Protein AF-A0A1I5G9R9-F1 (afdb_monomer)

InterPro domains:
  IPR009468 Protein of unknown function DUF1090 [PF06476] (49-148)

Foldseek 3Di:
DDDPVVVVVVVVVVVVVVVPPDDDDDDDDDDDDDDDDDDPDPPPPPPPDPDDAPLVVVLVVLVVVLVVCVVVVNVVSNVVSVVVNVCSVVDDDSVVVVVVLVVVLVVLVVVLVVLVVVLVCCVVPPVPPVVNVVSVVSNVVSVVVSVVSVVDRD

Secondary structure (DSSP, 8-state):
---THHHHHHHHHHHHHHTTS--------------------------------HHHHHHHHHHHHHHHHHHTT-HHHHHHHHHHHHHHHHH--HHHHHHHHHHHHHHHHHHHHHHHHHHHHIIIII--HHHHHHHHHHHHHHHHHHHHHHHS--

pLDDT: mean 80.62, std 22.56, range [35.59, 98.81]

Sequence (154 aa):
MLNPESILSTRRHKIQRVMTSQVAMEGSGPMKYQVLLGVALFSLSGSLLAAESLCEQKEQDIQREIGMAQKHNNERRVNGLERALTEVRADCSDKKLEAAHLERINAQKQKVAEREHALREEREEGHDKDKIAKRQEKLDEARRELKKLQAEPY

Organism: NCBI:txid1881036

Mean predicted aligned error: 15.44 Å

Structure (mmCIF, N/CA/C/O backbone):
data_AF-A0A1I5G9R9-F1
#
_entry.id   AF-A0A1I5G9R9-F1
#
loop_
_atom_site.group_PDB
_atom_site.id
_atom_site.type_symbol
_atom_site.label_atom_id
_atom_site.label_alt_id
_atom_site.label_comp_id
_atom_site.label_asym_id
_atom_site.label_entity_id
_atom_site.label_seq_id
_atom_site.pdbx_PDB_ins_code
_atom_site.Cartn_x
_atom_site.Cartn_y
_atom_site.Cartn_z
_atom_site.occupancy
_atom_site.B_iso_or_equiv
_atom_site.auth_seq_id
_atom_site.auth_comp_id
_atom_site.auth_asym_id
_atom_site.auth_atom_id
_atom_site.pdbx_PDB_model_num
ATOM 1 N N . MET A 1 1 ? 23.261 -39.209 21.134 1.00 41.53 1 MET A N 1
ATOM 2 C CA . MET A 1 1 ? 22.907 -38.442 19.922 1.00 41.53 1 MET A CA 1
ATOM 3 C C . MET A 1 1 ? 22.379 -39.433 18.901 1.00 41.53 1 MET A C 1
ATOM 5 O O . MET A 1 1 ? 23.146 -40.257 18.427 1.00 41.53 1 MET A O 1
ATOM 9 N N . LEU A 1 2 ? 21.061 -39.462 18.695 1.00 43.69 2 LEU A N 1
ATOM 10 C CA . LEU A 1 2 ? 20.386 -40.435 17.828 1.00 43.69 2 LEU A CA 1
ATOM 11 C C . LEU A 1 2 ? 20.059 -39.775 16.484 1.00 43.69 2 LEU A C 1
ATOM 13 O O . LEU A 1 2 ? 19.574 -38.648 16.443 1.00 43.69 2 LEU A O 1
ATOM 17 N N . ASN A 1 3 ? 20.393 -40.483 15.408 1.00 39.59 3 ASN A N 1
ATOM 18 C CA . ASN A 1 3 ? 20.408 -40.015 14.026 1.00 39.59 3 ASN A CA 1
ATOM 19 C C . ASN A 1 3 ? 18.966 -39.807 13.480 1.00 39.59 3 ASN A C 1
ATOM 21 O O . ASN A 1 3 ? 18.155 -40.741 13.581 1.00 39.59 3 ASN A O 1
ATOM 25 N N . PRO A 1 4 ? 18.625 -38.627 12.913 1.00 48.72 4 PRO A N 1
ATOM 26 C CA . PRO A 1 4 ? 17.259 -38.251 12.507 1.00 48.72 4 PRO A CA 1
ATOM 27 C C . PRO A 1 4 ? 16.609 -39.139 11.430 1.00 48.72 4 PRO A C 1
ATOM 29 O O . PRO A 1 4 ? 15.383 -39.151 11.318 1.00 48.72 4 PRO A O 1
ATOM 32 N N . GLU A 1 5 ? 17.380 -39.939 10.689 1.00 45.91 5 GLU A N 1
ATOM 33 C CA . GLU A 1 5 ? 16.850 -40.852 9.659 1.00 45.91 5 GLU A CA 1
ATOM 34 C C . GLU A 1 5 ? 15.978 -41.987 10.224 1.00 45.91 5 GLU A C 1
ATOM 36 O O . GLU A 1 5 ? 15.042 -42.463 9.578 1.00 45.91 5 GLU A O 1
ATOM 41 N N . SER A 1 6 ? 16.228 -42.394 11.471 1.00 45.31 6 SER A N 1
ATOM 42 C CA . SER A 1 6 ? 15.520 -43.516 12.101 1.00 45.31 6 SER A CA 1
ATOM 43 C C . SER A 1 6 ? 14.075 -43.186 12.512 1.00 45.31 6 SER A C 1
ATOM 45 O O . SER A 1 6 ? 13.243 -44.084 12.637 1.00 45.31 6 SER A O 1
ATOM 47 N N . ILE A 1 7 ? 13.737 -41.900 12.668 1.00 47.31 7 ILE A N 1
ATOM 48 C CA . ILE A 1 7 ? 12.409 -41.450 13.120 1.00 47.31 7 ILE A CA 1
ATOM 49 C C . ILE A 1 7 ? 11.425 -41.321 11.937 1.00 47.31 7 ILE A C 1
ATOM 51 O O . ILE A 1 7 ? 10.217 -41.531 12.101 1.00 47.31 7 ILE A O 1
ATOM 55 N N . LEU A 1 8 ? 11.928 -41.048 10.725 1.00 48.53 8 LEU A N 1
ATOM 56 C CA . LEU A 1 8 ? 11.124 -40.964 9.497 1.00 48.53 8 LEU A CA 1
ATOM 57 C C . LEU A 1 8 ? 10.633 -42.334 9.002 1.00 48.53 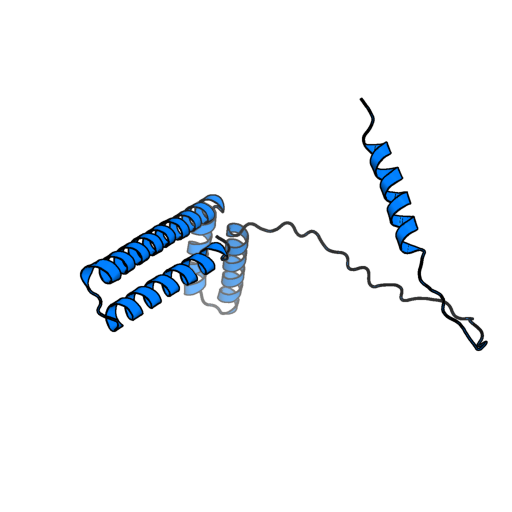8 LEU A C 1
ATOM 59 O O . LEU A 1 8 ? 9.523 -42.424 8.475 1.00 48.53 8 LEU A O 1
ATOM 63 N N . SER A 1 9 ? 11.412 -43.399 9.208 1.00 46.03 9 SER A N 1
ATOM 64 C CA . SER A 1 9 ? 11.062 -44.757 8.759 1.00 46.03 9 SER A CA 1
ATOM 65 C C . SER A 1 9 ? 9.848 -45.326 9.510 1.00 46.03 9 SER A C 1
ATOM 67 O O . SER A 1 9 ? 8.896 -45.836 8.913 1.00 46.03 9 SER A O 1
ATOM 69 N N . THR A 1 10 ? 9.800 -45.136 10.830 1.00 45.50 10 THR A N 1
ATOM 70 C CA . THR A 1 10 ? 8.738 -45.701 11.677 1.00 45.50 10 THR A CA 1
ATOM 71 C C . THR A 1 10 ? 7.400 -44.968 11.512 1.00 45.50 10 THR A C 1
ATOM 73 O O . THR A 1 10 ? 6.338 -45.591 11.599 1.00 45.50 10 THR A O 1
ATOM 76 N N . ARG A 1 11 ? 7.417 -43.657 11.199 1.00 50.44 11 ARG A N 1
ATOM 77 C CA . ARG A 1 11 ? 6.198 -42.901 10.838 1.00 50.44 11 ARG A CA 1
ATOM 78 C C . ARG A 1 11 ? 5.634 -43.334 9.483 1.00 50.44 11 ARG A C 1
ATOM 80 O O . ARG A 1 11 ? 4.415 -43.449 9.363 1.00 50.44 11 ARG A O 1
ATOM 87 N N . ARG A 1 12 ? 6.503 -43.653 8.513 1.00 49.78 12 ARG A N 1
ATOM 88 C CA . ARG A 1 12 ? 6.131 -44.215 7.202 1.00 49.78 12 ARG A CA 1
ATOM 89 C C . ARG A 1 12 ? 5.297 -45.495 7.366 1.00 49.78 12 ARG A C 1
ATOM 91 O O . ARG A 1 12 ? 4.223 -45.604 6.787 1.00 49.78 12 ARG A O 1
ATOM 98 N N . HIS A 1 13 ? 5.718 -46.409 8.246 1.00 46.12 13 HIS A N 1
ATOM 99 C CA . HIS A 1 13 ? 5.023 -47.687 8.457 1.00 46.12 13 HIS A CA 1
ATOM 100 C C . HIS A 1 13 ? 3.691 -47.588 9.214 1.00 46.12 13 HIS A C 1
ATOM 102 O O . HIS A 1 13 ? 2.772 -48.360 8.931 1.00 46.12 13 HIS A O 1
ATOM 108 N N . LYS A 1 14 ? 3.546 -46.654 10.165 1.00 47.81 14 LYS A N 1
ATOM 109 C CA . LYS A 1 14 ? 2.297 -46.519 10.937 1.00 47.81 14 LYS A CA 1
ATOM 110 C C . LYS A 1 14 ? 1.196 -45.814 10.134 1.00 47.81 14 LYS A C 1
ATOM 112 O O . LYS A 1 14 ? 0.044 -46.220 10.238 1.00 47.81 14 LYS A O 1
ATOM 117 N N . ILE A 1 15 ? 1.555 -44.842 9.285 1.00 46.50 15 ILE A N 1
ATOM 118 C CA . ILE A 1 15 ? 0.627 -44.192 8.339 1.00 46.50 15 ILE A CA 1
ATOM 119 C C . ILE A 1 15 ? 0.148 -45.198 7.280 1.00 46.50 15 ILE A C 1
ATOM 121 O O . ILE A 1 15 ? -1.046 -45.264 6.999 1.00 46.50 15 ILE A O 1
ATOM 125 N N . GLN A 1 16 ? 1.044 -46.060 6.778 1.00 40.66 16 GLN A N 1
ATOM 126 C CA . GLN A 1 16 ? 0.703 -47.093 5.793 1.00 40.66 16 GLN A CA 1
ATOM 127 C C . GLN A 1 16 ? -0.363 -48.082 6.296 1.00 40.66 16 GLN A C 1
ATOM 129 O O . GLN A 1 16 ? -1.192 -48.545 5.518 1.00 40.66 16 GLN A O 1
ATOM 134 N N . ARG A 1 17 ? -0.368 -48.408 7.597 1.00 43.16 17 ARG A N 1
ATOM 135 C CA . ARG A 1 17 ? -1.292 -49.406 8.164 1.00 43.16 17 ARG A CA 1
ATOM 136 C C . ARG A 1 17 ? -2.705 -48.863 8.386 1.00 43.16 17 ARG A C 1
ATOM 138 O O . ARG A 1 17 ? -3.666 -49.613 8.247 1.00 43.16 17 ARG A O 1
ATOM 145 N N . VAL A 1 18 ? -2.841 -47.568 8.686 1.00 45.22 18 VAL A N 1
ATOM 146 C CA . VAL A 1 18 ? -4.153 -46.928 8.906 1.00 45.22 18 VAL A CA 1
ATOM 147 C C . VAL A 1 18 ? -4.982 -46.884 7.612 1.00 45.22 18 VAL A C 1
ATOM 149 O O . VAL A 1 18 ? -6.200 -46.986 7.676 1.00 45.22 18 VAL A O 1
ATOM 152 N N . MET A 1 19 ? -4.343 -46.848 6.436 1.00 47.53 19 MET A N 1
ATOM 153 C CA . MET A 1 19 ? -5.028 -46.845 5.131 1.00 47.53 19 MET A CA 1
ATOM 154 C C . MET A 1 19 ? -5.547 -48.218 4.660 1.00 47.53 19 MET A C 1
ATOM 156 O O . MET A 1 19 ? -6.165 -48.287 3.603 1.00 47.53 19 MET A O 1
ATOM 160 N N . THR A 1 20 ? -5.319 -49.312 5.401 1.00 46.50 20 THR A N 1
ATOM 161 C CA . THR A 1 20 ? -5.648 -50.676 4.917 1.00 46.50 20 THR A CA 1
ATOM 162 C C . THR A 1 20 ? -6.959 -51.283 5.425 1.00 46.50 20 THR A C 1
ATOM 164 O O . THR A 1 20 ? -7.313 -52.374 4.989 1.00 46.50 20 THR A O 1
ATOM 167 N N . SER A 1 21 ? -7.729 -50.595 6.271 1.00 46.25 21 SER A N 1
ATOM 168 C CA . SER A 1 21 ? -9.009 -51.121 6.773 1.00 46.25 21 SER A CA 1
ATOM 169 C C . SER A 1 21 ? -10.200 -50.317 6.270 1.00 46.25 21 SER A C 1
ATOM 171 O O . SER A 1 21 ? -10.727 -49.512 7.023 1.00 46.25 21 SER A O 1
ATOM 173 N N . GLN A 1 22 ? -10.624 -50.546 5.024 1.00 46.84 22 GLN A N 1
ATOM 174 C CA . GLN A 1 22 ? -12.033 -50.487 4.589 1.00 46.84 22 GLN A CA 1
ATOM 175 C C . GLN A 1 22 ? -12.133 -50.629 3.071 1.00 46.84 22 GLN A C 1
ATOM 177 O O . GLN A 1 22 ? -12.273 -49.643 2.361 1.00 46.84 22 GLN A O 1
ATOM 182 N N . VAL A 1 23 ? -12.121 -51.865 2.572 1.00 40.88 23 VAL A N 1
ATOM 183 C CA . VAL A 1 23 ? -12.871 -52.205 1.355 1.00 40.88 23 VAL A CA 1
ATOM 184 C C . VAL A 1 23 ? -13.379 -53.639 1.514 1.00 40.88 23 VAL A C 1
ATOM 186 O O . VAL A 1 23 ? -12.656 -54.597 1.261 1.00 40.88 23 VAL A O 1
ATOM 189 N N . ALA A 1 24 ? -14.620 -53.786 1.974 1.00 41.38 24 ALA A N 1
ATOM 190 C CA . ALA A 1 24 ? -15.427 -54.972 1.713 1.00 41.38 24 ALA A CA 1
ATOM 191 C C . ALA A 1 24 ? -16.358 -54.596 0.556 1.00 41.38 24 ALA A C 1
ATOM 193 O O . ALA A 1 24 ? -17.166 -53.685 0.708 1.00 41.38 24 ALA A O 1
ATOM 194 N N . MET A 1 25 ? -16.194 -55.228 -0.605 1.00 39.53 25 MET A N 1
ATOM 195 C CA . MET A 1 25 ? -17.093 -55.088 -1.755 1.00 39.53 25 MET A CA 1
ATOM 196 C C . MET A 1 25 ? -17.398 -56.502 -2.265 1.00 39.53 25 MET A C 1
ATOM 198 O O . MET A 1 25 ? -16.509 -57.199 -2.752 1.00 39.53 25 MET A O 1
ATOM 202 N N . GLU A 1 26 ? -18.643 -56.936 -2.073 1.00 39.66 26 GLU A N 1
ATOM 203 C CA . GLU A 1 26 ? -19.205 -58.204 -2.547 1.00 39.66 26 GLU A CA 1
ATOM 204 C C . GLU A 1 26 ? -19.718 -58.094 -3.993 1.00 39.66 26 GLU A C 1
ATOM 206 O O . GLU A 1 26 ? -20.409 -57.134 -4.319 1.00 39.66 26 GLU A O 1
ATOM 211 N N . GLY A 1 27 ? -19.452 -59.143 -4.791 1.00 35.59 27 GLY A N 1
ATOM 212 C CA . GLY A 1 27 ? -20.247 -59.621 -5.943 1.00 35.59 27 GLY A CA 1
ATOM 213 C C . GLY A 1 27 ? -20.279 -58.748 -7.213 1.00 35.59 27 GLY A C 1
ATOM 214 O O . GLY A 1 27 ? -20.255 -57.533 -7.154 1.00 35.59 27 GLY A O 1
ATOM 215 N N . SER A 1 28 ? -20.404 -59.257 -8.442 1.00 43.06 28 SER A N 1
ATOM 216 C CA . SER A 1 28 ? -20.510 -60.614 -8.991 1.00 43.06 28 SER A CA 1
ATOM 217 C C . SER A 1 28 ? -20.457 -60.482 -10.532 1.00 43.06 28 SER A C 1
ATOM 219 O O . SER A 1 28 ? -21.144 -59.616 -11.071 1.00 43.06 28 SER A O 1
ATOM 221 N N . GLY A 1 29 ? -19.691 -61.317 -11.254 1.00 43.56 29 GLY A N 1
ATOM 222 C CA . GLY A 1 29 ? -19.804 -61.461 -12.724 1.00 43.56 29 GLY A CA 1
ATOM 223 C C . GLY A 1 29 ? -18.478 -61.494 -13.518 1.00 43.56 29 GLY A C 1
ATOM 224 O O . GLY A 1 29 ? -17.701 -60.544 -13.430 1.00 43.56 29 GLY A O 1
ATOM 225 N N . PRO A 1 30 ? -18.193 -62.543 -14.324 1.00 53.12 30 PRO A N 1
ATOM 226 C CA . PRO A 1 30 ? -16.916 -62.696 -15.022 1.00 53.12 30 PRO A CA 1
ATOM 227 C C . PRO A 1 30 ? -16.972 -62.206 -16.480 1.00 53.12 30 PRO A C 1
ATOM 229 O O . PRO A 1 30 ? -17.525 -62.880 -17.345 1.00 53.12 30 PRO A O 1
ATOM 232 N N . MET A 1 31 ? -16.310 -61.089 -16.791 1.00 55.78 31 MET A N 1
ATOM 233 C CA . MET A 1 31 ? -15.963 -60.726 -18.174 1.00 55.78 31 MET A CA 1
ATOM 234 C C . MET A 1 31 ? -14.477 -60.365 -18.291 1.00 55.78 31 MET A C 1
ATOM 236 O O . MET A 1 31 ? -14.055 -59.237 -18.077 1.00 55.78 31 MET A O 1
ATOM 240 N N . LYS A 1 32 ? -13.698 -61.412 -18.593 1.00 52.19 32 LYS A N 1
ATOM 241 C CA . LYS A 1 32 ? -12.437 -61.468 -19.358 1.00 52.19 32 LYS A CA 1
ATOM 242 C C . LYS A 1 32 ? -11.669 -60.141 -19.509 1.00 52.19 32 LYS A C 1
ATOM 244 O O . LYS A 1 32 ? -11.760 -59.447 -20.515 1.00 52.19 32 LYS A O 1
ATOM 249 N N . TYR A 1 33 ? -10.824 -59.883 -18.516 1.00 59.38 33 TYR A N 1
ATOM 250 C CA . TYR A 1 33 ? -9.739 -58.904 -18.514 1.00 59.38 33 TYR A CA 1
ATOM 251 C C . TYR A 1 33 ? -8.610 -59.326 -19.462 1.00 59.38 33 TYR A C 1
ATOM 253 O O . TYR A 1 33 ? -7.698 -60.035 -19.045 1.00 59.38 33 TYR A O 1
ATOM 261 N N . GLN A 1 34 ? -8.639 -58.891 -20.719 1.00 57.56 34 GLN A N 1
ATOM 262 C CA . GLN A 1 34 ? -7.468 -58.956 -21.601 1.00 57.56 34 GLN A CA 1
ATOM 263 C C . GLN A 1 34 ? -7.457 -57.753 -22.548 1.00 57.56 34 GLN A C 1
ATOM 265 O O . GLN A 1 34 ? -7.924 -57.892 -23.663 1.00 57.56 34 GLN A O 1
ATOM 270 N N . VAL A 1 35 ? -7.002 -56.596 -22.039 1.00 54.81 35 VAL A N 1
ATOM 271 C CA . VAL A 1 35 ? -6.353 -55.407 -22.668 1.00 54.81 35 VAL A CA 1
ATOM 272 C C . VAL A 1 35 ? -6.357 -54.330 -21.545 1.00 54.81 35 VAL A C 1
ATOM 274 O O . VAL A 1 35 ? -7.340 -53.623 -21.373 1.00 54.81 35 VAL A O 1
ATOM 277 N N . LEU A 1 36 ? -5.474 -54.347 -20.529 1.00 50.69 36 LEU A N 1
ATOM 278 C CA . LEU A 1 36 ? -4.183 -53.613 -20.479 1.00 50.69 36 LEU A CA 1
ATOM 279 C C . LEU A 1 36 ? -4.069 -52.568 -21.613 1.00 50.69 36 LEU A C 1
ATOM 281 O O . LEU A 1 36 ? -4.080 -52.967 -22.762 1.00 50.69 36 LEU A O 1
ATOM 285 N N . LEU A 1 37 ? -3.900 -51.255 -21.441 1.00 50.41 37 LEU A N 1
ATOM 286 C CA . LEU A 1 37 ? -3.069 -50.503 -20.499 1.00 50.41 37 LEU A CA 1
ATOM 287 C C . LEU A 1 37 ? -3.175 -49.003 -20.892 1.00 50.41 37 LEU A C 1
ATOM 289 O O . LEU A 1 37 ? -3.202 -48.705 -22.082 1.00 50.41 37 LEU A O 1
ATOM 293 N N . GLY A 1 38 ? -3.118 -48.076 -19.928 1.00 50.81 38 GLY A N 1
ATOM 294 C CA . GLY A 1 38 ? -2.870 -46.637 -20.157 1.00 50.81 38 GLY A CA 1
ATOM 295 C C . GLY A 1 38 ? -4.149 -45.829 -20.390 1.00 50.81 38 GLY A C 1
ATOM 296 O O . GLY A 1 38 ? -4.824 -45.992 -21.389 1.00 50.81 38 GLY A O 1
ATOM 297 N N . VAL A 1 39 ? -4.585 -44.957 -19.487 1.00 53.84 39 VAL A N 1
ATOM 298 C CA . VAL A 1 39 ? -3.855 -43.762 -19.061 1.00 53.84 39 VAL A CA 1
ATOM 299 C C . VAL A 1 39 ? -3.984 -43.627 -17.548 1.00 53.84 39 VAL A C 1
ATOM 301 O O . VAL A 1 39 ? -4.992 -43.168 -17.013 1.00 53.84 39 VAL A O 1
ATOM 304 N N . ALA A 1 40 ? -2.939 -44.070 -16.853 1.00 54.59 40 ALA A N 1
ATOM 305 C CA . ALA A 1 40 ? -2.712 -43.673 -15.480 1.00 54.59 40 ALA A CA 1
ATOM 306 C C . ALA A 1 40 ? -2.454 -42.162 -15.469 1.00 54.59 40 ALA A C 1
ATOM 308 O O . ALA A 1 40 ? -1.549 -41.685 -16.145 1.00 54.59 40 ALA A O 1
ATOM 309 N N . LEU A 1 41 ? -3.287 -41.459 -14.704 1.00 55.75 41 LEU A N 1
ATOM 310 C CA . LEU A 1 41 ? -2.916 -40.328 -13.859 1.00 55.75 41 LEU A CA 1
ATOM 311 C C . LEU A 1 41 ? -2.004 -39.299 -14.538 1.00 55.75 41 LEU A C 1
ATOM 313 O O . LEU A 1 41 ? -0.781 -39.408 -14.527 1.00 55.75 41 LEU A O 1
ATOM 317 N N . PHE A 1 42 ? -2.637 -38.250 -15.062 1.00 49.94 42 PHE A N 1
ATOM 318 C CA . PHE A 1 42 ? -2.001 -36.966 -15.322 1.00 49.94 42 PHE A CA 1
ATOM 319 C C . PHE A 1 42 ? -1.368 -36.487 -14.006 1.00 49.94 42 PHE A C 1
ATOM 321 O O . PHE A 1 42 ? -2.042 -35.937 -13.135 1.00 49.94 42 PHE A O 1
ATOM 328 N N . SER A 1 43 ? -0.089 -36.804 -13.814 1.00 58.06 43 SER A N 1
ATOM 329 C CA . SER A 1 43 ? 0.714 -36.313 -12.703 1.00 58.06 43 SER A CA 1
ATOM 330 C C . SER A 1 43 ? 0.708 -34.795 -12.782 1.00 58.06 43 SER A C 1
ATOM 332 O O . SER A 1 43 ? 1.305 -34.216 -13.687 1.00 58.06 43 SER A O 1
ATOM 334 N N . LEU A 1 44 ? 0.004 -34.150 -11.854 1.00 55.91 44 LEU A N 1
ATOM 335 C CA . LEU A 1 44 ? 0.108 -32.717 -11.640 1.00 55.91 44 LEU A CA 1
ATOM 336 C C . LEU A 1 44 ? 1.522 -32.443 -11.115 1.00 55.91 44 LEU A C 1
ATOM 338 O O . LEU A 1 44 ? 1.772 -32.487 -9.912 1.00 55.91 44 LEU A O 1
ATOM 342 N N . SER A 1 45 ? 2.466 -32.219 -12.026 1.00 57.38 45 SER A N 1
ATOM 343 C CA . SER A 1 45 ? 3.768 -31.644 -11.712 1.00 57.38 45 SER A CA 1
ATOM 344 C C . SER A 1 45 ? 3.505 -30.222 -11.221 1.00 57.38 45 SER A C 1
ATOM 346 O O . SER A 1 45 ? 3.341 -29.296 -12.011 1.00 57.38 45 SER A O 1
ATOM 348 N N . GLY A 1 46 ? 3.383 -30.053 -9.905 1.00 59.50 46 GLY A N 1
ATOM 349 C CA . GLY A 1 46 ? 3.391 -28.735 -9.292 1.00 59.50 46 GLY A CA 1
ATOM 350 C C . GLY A 1 46 ? 4.776 -28.131 -9.479 1.00 59.50 46 GLY A C 1
ATOM 351 O O . GLY A 1 46 ? 5.699 -28.472 -8.742 1.00 59.50 46 GLY A O 1
ATOM 352 N N . SER A 1 47 ? 4.942 -27.273 -10.483 1.00 57.75 47 SER A N 1
ATOM 353 C CA . SER A 1 47 ? 6.128 -26.431 -10.592 1.00 57.75 47 SER A CA 1
ATOM 354 C C . SER A 1 47 ? 6.180 -25.537 -9.353 1.00 57.75 47 SER A C 1
ATOM 356 O O . SER A 1 47 ? 5.297 -24.699 -9.166 1.00 57.75 47 SER A O 1
ATOM 358 N N . LEU A 1 48 ? 7.198 -25.704 -8.502 1.00 54.56 48 LEU A N 1
ATOM 359 C CA . LEU A 1 48 ? 7.582 -24.662 -7.551 1.00 54.56 48 LEU A CA 1
ATOM 360 C C . LEU A 1 48 ? 8.138 -23.489 -8.370 1.00 54.56 48 LEU A C 1
ATOM 362 O O . LEU A 1 48 ? 9.340 -23.400 -8.606 1.00 54.56 48 LEU A O 1
ATOM 366 N N . LEU A 1 49 ? 7.258 -22.620 -8.858 1.00 56.75 49 LEU A N 1
ATOM 367 C CA . LEU A 1 49 ? 7.656 -21.290 -9.298 1.00 56.75 49 LEU A CA 1
ATOM 368 C C . LEU A 1 49 ? 8.014 -20.515 -8.028 1.00 56.75 49 LEU A C 1
ATOM 370 O O . LEU A 1 49 ? 7.187 -20.393 -7.122 1.00 56.75 49 LEU A O 1
ATOM 374 N N . ALA A 1 50 ? 9.262 -20.058 -7.928 1.00 60.44 50 ALA A N 1
ATOM 375 C CA . ALA A 1 50 ? 9.626 -19.075 -6.920 1.00 60.44 50 ALA A CA 1
ATOM 376 C C . ALA A 1 50 ? 8.715 -17.851 -7.106 1.00 60.44 50 ALA A C 1
ATOM 378 O O . ALA A 1 50 ? 8.461 -17.439 -8.237 1.00 60.44 50 ALA A O 1
ATOM 379 N N . ALA A 1 51 ? 8.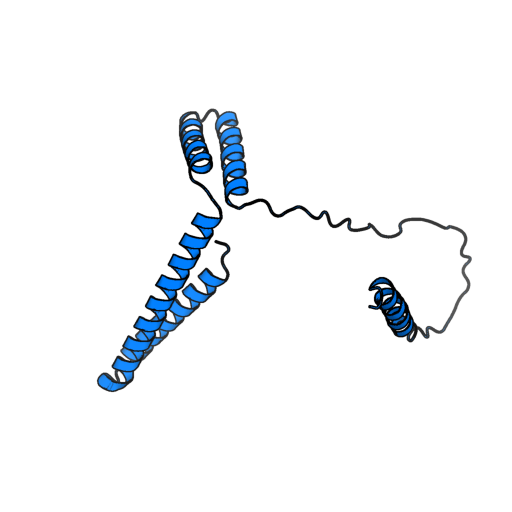167 -17.318 -6.015 1.00 69.44 51 ALA A N 1
ATOM 380 C CA . ALA A 1 51 ? 7.363 -16.108 -6.088 1.00 69.44 51 ALA A CA 1
ATOM 381 C C . ALA A 1 51 ? 8.284 -14.934 -6.453 1.00 69.44 51 ALA A C 1
ATOM 383 O O . ALA A 1 51 ? 9.179 -14.595 -5.680 1.00 69.44 51 ALA A O 1
ATOM 384 N N . GLU A 1 52 ? 8.083 -14.365 -7.639 1.00 78.44 52 GLU A N 1
ATOM 385 C CA . GLU A 1 52 ? 8.774 -13.160 -8.110 1.00 78.44 52 GLU A CA 1
ATOM 386 C C . GLU A 1 52 ? 8.454 -11.982 -7.181 1.00 78.44 52 GLU A C 1
ATOM 388 O O . GLU A 1 52 ? 7.317 -11.853 -6.707 1.00 78.44 52 GLU A O 1
ATOM 393 N N . SER A 1 53 ? 9.435 -11.108 -6.942 1.00 88.06 53 SER A N 1
ATOM 394 C CA . SER A 1 53 ? 9.225 -9.891 -6.143 1.00 88.06 53 SER A CA 1
ATOM 395 C C . SER A 1 53 ? 8.164 -8.985 -6.776 1.00 88.06 53 SER A C 1
ATOM 397 O O . SER A 1 53 ? 7.975 -8.981 -7.994 1.00 88.06 53 SER A O 1
ATOM 399 N N . LEU A 1 54 ? 7.466 -8.177 -5.977 1.00 89.88 54 LEU A N 1
ATOM 400 C CA . LEU A 1 54 ? 6.453 -7.260 -6.518 1.00 89.88 54 LEU A CA 1
ATOM 401 C C . LEU A 1 54 ? 7.083 -6.160 -7.378 1.00 89.88 54 LEU A C 1
ATOM 403 O O . LEU A 1 54 ? 6.502 -5.749 -8.383 1.00 89.88 54 LEU A O 1
ATOM 407 N N . CYS A 1 55 ? 8.293 -5.718 -7.029 1.00 93.50 55 CYS A N 1
ATOM 408 C CA . CYS A 1 55 ? 9.062 -4.810 -7.876 1.00 93.50 55 CYS A CA 1
ATOM 409 C C . CYS A 1 55 ? 9.423 -5.427 -9.236 1.00 93.50 55 CYS A C 1
ATOM 411 O O . CYS A 1 55 ? 9.333 -4.739 -10.252 1.00 93.50 55 CYS A O 1
ATOM 413 N N . GLU A 1 56 ? 9.780 -6.710 -9.276 1.00 93.06 56 GLU A N 1
ATOM 414 C CA . GLU A 1 56 ? 10.089 -7.420 -10.521 1.00 93.06 56 GLU A CA 1
ATOM 415 C C . GLU A 1 56 ? 8.843 -7.634 -11.381 1.00 93.06 56 GLU A C 1
ATOM 417 O O . GLU A 1 56 ? 8.868 -7.342 -12.576 1.00 93.06 56 GLU A O 1
ATOM 422 N N . GLN A 1 57 ? 7.717 -8.011 -10.769 1.00 93.12 57 GLN A N 1
ATOM 423 C CA . GLN A 1 57 ? 6.424 -8.067 -11.459 1.00 93.12 57 GLN A CA 1
ATOM 424 C C . GLN A 1 57 ? 6.064 -6.704 -12.070 1.00 93.12 57 GLN A C 1
ATOM 426 O O . GLN A 1 57 ? 5.692 -6.621 -13.241 1.00 93.12 57 GLN A O 1
ATOM 431 N N . LYS A 1 58 ? 6.251 -5.612 -11.316 1.00 94.38 58 LYS A N 1
ATOM 432 C CA . LYS A 1 58 ? 6.030 -4.245 -11.809 1.00 94.38 58 LYS A CA 1
ATOM 433 C C . LYS A 1 58 ? 6.957 -3.896 -12.975 1.00 94.38 58 LYS A C 1
ATOM 435 O O . LYS A 1 58 ? 6.519 -3.258 -13.931 1.00 94.38 58 LYS A O 1
ATOM 440 N N . GLU A 1 59 ? 8.222 -4.302 -12.918 1.00 96.38 59 GLU A N 1
ATOM 441 C CA . GLU A 1 59 ? 9.169 -4.101 -14.014 1.00 96.38 59 GLU A CA 1
ATOM 442 C C . GLU A 1 59 ? 8.714 -4.832 -15.288 1.00 96.38 59 GLU A C 1
ATOM 444 O O . GLU A 1 59 ? 8.636 -4.223 -16.359 1.00 96.38 59 GLU A O 1
ATOM 449 N N . GLN A 1 60 ? 8.369 -6.116 -15.166 1.00 97.06 60 GLN A N 1
ATOM 450 C CA . GLN A 1 60 ? 7.902 -6.954 -16.274 1.00 97.06 60 GLN A CA 1
ATOM 451 C C . GLN A 1 60 ? 6.606 -6.417 -16.892 1.00 97.06 60 GLN A C 1
ATOM 453 O O . GLN A 1 60 ? 6.449 -6.407 -18.117 1.00 97.06 60 GLN A O 1
ATOM 458 N N . ASP A 1 61 ? 5.689 -5.922 -16.065 1.00 97.50 61 ASP A N 1
ATOM 459 C CA . ASP A 1 61 ? 4.445 -5.307 -16.516 1.00 97.50 61 ASP A CA 1
ATOM 460 C C . ASP A 1 61 ? 4.703 -4.038 -17.335 1.00 97.50 61 ASP A C 1
ATOM 462 O O . ASP A 1 61 ? 4.159 -3.898 -18.434 1.00 97.50 61 ASP A O 1
ATOM 466 N N . ILE A 1 62 ? 5.590 -3.153 -16.866 1.00 98.38 62 ILE A N 1
ATOM 467 C CA . ILE A 1 62 ? 5.972 -1.945 -17.611 1.00 98.38 62 ILE A CA 1
ATOM 468 C C . ILE A 1 62 ? 6.641 -2.319 -18.939 1.00 98.38 62 ILE A C 1
ATOM 470 O O . ILE A 1 62 ? 6.304 -1.749 -19.977 1.00 98.38 62 ILE A O 1
ATOM 474 N N . GLN A 1 63 ? 7.544 -3.303 -18.949 1.00 98.50 63 GLN A N 1
ATOM 475 C CA . GLN A 1 63 ? 8.178 -3.783 -20.182 1.00 98.50 63 GLN A CA 1
ATOM 476 C C . GLN A 1 63 ? 7.155 -4.343 -21.180 1.00 98.50 63 GLN A C 1
ATOM 478 O O . GLN A 1 63 ? 7.220 -4.049 -22.378 1.00 98.50 63 GLN A O 1
ATOM 483 N N . ARG A 1 64 ? 6.170 -5.109 -20.697 1.00 98.62 64 ARG A N 1
ATOM 484 C CA . ARG A 1 64 ? 5.066 -5.612 -21.521 1.00 98.62 64 ARG A CA 1
ATOM 485 C C . ARG A 1 64 ? 4.254 -4.463 -22.112 1.00 98.62 64 ARG A C 1
ATOM 487 O O . ARG A 1 64 ? 3.928 -4.496 -23.300 1.00 98.62 64 ARG A O 1
ATOM 494 N N . GLU A 1 65 ? 3.954 -3.435 -21.322 1.00 98.44 65 GLU A N 1
ATOM 495 C CA . GLU A 1 65 ? 3.255 -2.245 -21.805 1.00 98.44 65 GLU A CA 1
ATOM 496 C C . GLU A 1 65 ? 4.060 -1.450 -22.837 1.00 98.44 65 GLU A C 1
ATOM 498 O O . GLU A 1 65 ? 3.470 -0.967 -23.805 1.00 98.44 65 GLU A O 1
ATOM 503 N N . ILE A 1 66 ? 5.385 -1.349 -22.681 1.00 98.62 66 ILE A N 1
ATOM 504 C CA . ILE A 1 66 ? 6.271 -0.732 -23.679 1.00 98.62 66 ILE A CA 1
ATOM 505 C C . ILE A 1 66 ? 6.145 -1.480 -25.005 1.00 98.62 66 ILE A C 1
ATOM 507 O O . ILE A 1 66 ? 5.852 -0.861 -26.028 1.00 98.62 66 ILE A O 1
ATOM 511 N N . GLY A 1 67 ? 6.269 -2.811 -24.988 1.00 98.38 67 GLY A N 1
ATOM 512 C CA . GLY A 1 67 ? 6.130 -3.630 -26.193 1.00 98.38 67 GLY A CA 1
ATOM 513 C C . GLY A 1 67 ? 4.756 -3.483 -26.861 1.00 98.38 67 GLY A C 1
ATOM 514 O O . GLY A 1 67 ? 4.653 -3.471 -28.088 1.00 98.38 67 GLY A O 1
ATOM 515 N N . MET A 1 68 ? 3.689 -3.317 -26.074 1.00 98.31 68 MET A N 1
ATOM 516 C CA . MET A 1 68 ? 2.356 -3.016 -26.605 1.00 98.31 68 MET A CA 1
ATOM 517 C C . MET A 1 68 ? 2.283 -1.609 -27.211 1.00 98.31 68 MET A C 1
ATOM 519 O O . MET A 1 68 ? 1.772 -1.447 -28.317 1.00 98.31 68 MET A O 1
ATOM 523 N N . ALA A 1 69 ? 2.813 -0.589 -26.535 1.00 98.25 69 ALA A N 1
ATOM 524 C CA . ALA A 1 69 ? 2.815 0.787 -27.029 1.00 98.25 69 ALA A CA 1
ATOM 525 C C . ALA A 1 69 ? 3.619 0.938 -28.334 1.00 98.25 69 ALA A C 1
ATOM 527 O O . ALA A 1 69 ? 3.161 1.632 -29.244 1.00 98.25 69 ALA A O 1
ATOM 528 N N . GLN A 1 70 ? 4.745 0.226 -28.458 1.00 98.25 70 GLN A N 1
ATOM 529 C CA . GLN A 1 70 ? 5.552 0.152 -29.681 1.00 98.25 70 GLN A CA 1
ATOM 530 C C . GLN A 1 70 ? 4.760 -0.448 -30.851 1.00 98.25 70 GLN A C 1
ATOM 532 O O . GLN A 1 70 ? 4.709 0.143 -31.925 1.00 98.25 70 GLN A O 1
ATOM 537 N N . LYS A 1 71 ? 4.051 -1.570 -30.641 1.00 98.25 71 LYS A N 1
ATOM 538 C CA . LYS A 1 71 ? 3.193 -2.189 -31.678 1.00 98.25 71 LYS A CA 1
ATOM 539 C C . LYS A 1 71 ? 2.095 -1.256 -32.196 1.00 98.25 71 LYS A C 1
ATOM 541 O O . LYS A 1 71 ? 1.637 -1.417 -33.324 1.00 98.25 71 LYS A O 1
ATOM 546 N N . HIS A 1 72 ? 1.664 -0.300 -31.376 1.00 97.62 72 HIS A N 1
ATOM 547 C CA . HIS A 1 72 ? 0.648 0.690 -31.725 1.00 97.62 72 HIS A CA 1
ATOM 548 C C . HIS A 1 72 ? 1.231 2.048 -32.159 1.00 97.62 72 HIS A C 1
ATOM 550 O O . HIS A 1 72 ? 0.467 3.003 -32.291 1.00 97.62 72 HIS A O 1
ATOM 556 N N . ASN A 1 73 ? 2.549 2.151 -32.389 1.00 97.31 73 ASN A N 1
ATOM 557 C CA . ASN A 1 73 ? 3.252 3.385 -32.774 1.00 97.31 73 ASN A CA 1
ATOM 558 C C . ASN A 1 73 ? 2.948 4.577 -31.842 1.00 97.31 73 ASN A C 1
ATOM 560 O O . ASN A 1 73 ? 2.790 5.718 -32.284 1.00 97.31 73 ASN A O 1
ATOM 564 N N . ASN A 1 74 ? 2.808 4.317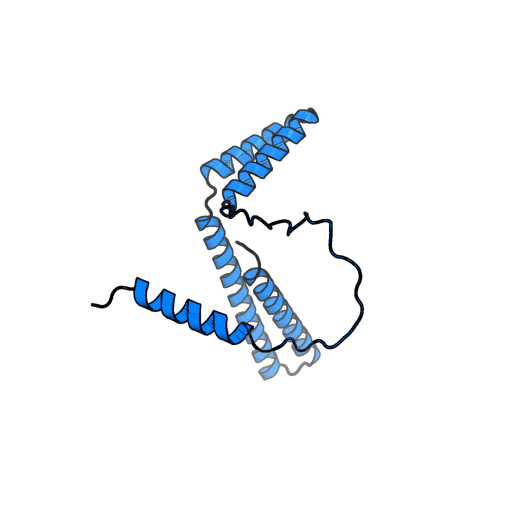 -30.538 1.00 98.00 74 ASN A N 1
ATOM 565 C CA . ASN A 1 74 ? 2.492 5.341 -29.545 1.00 98.00 74 ASN A CA 1
ATOM 566 C C . ASN A 1 74 ? 3.748 5.800 -28.795 1.00 98.00 74 ASN A C 1
ATOM 568 O O . ASN A 1 74 ? 3.918 5.528 -27.605 1.00 98.00 74 ASN A O 1
ATOM 572 N N . GLU A 1 75 ? 4.604 6.548 -29.489 1.00 98.12 75 GLU A N 1
ATOM 573 C CA . GLU A 1 75 ? 5.892 7.032 -28.967 1.00 98.12 75 GLU A CA 1
ATOM 574 C C . GLU A 1 75 ? 5.762 7.849 -27.676 1.00 98.12 75 GLU A C 1
ATOM 576 O O . GLU A 1 75 ? 6.578 7.741 -26.763 1.00 98.12 75 GLU A O 1
ATOM 581 N N . ARG A 1 76 ? 4.690 8.643 -27.539 1.00 98.31 76 ARG A N 1
ATOM 582 C CA . ARG A 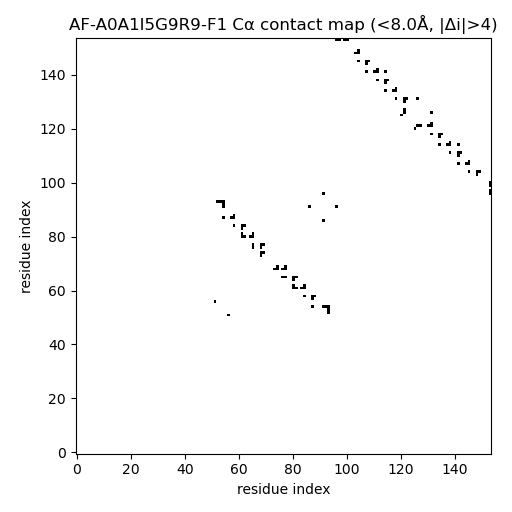1 76 ? 4.438 9.404 -26.305 1.00 98.31 76 ARG A CA 1
ATOM 583 C C . ARG A 1 76 ? 4.249 8.483 -25.100 1.00 98.31 76 ARG A C 1
ATOM 585 O O . ARG A 1 76 ? 4.761 8.788 -24.025 1.00 98.31 76 ARG A O 1
ATOM 592 N N . ARG A 1 77 ? 3.532 7.368 -25.275 1.00 98.19 77 ARG A N 1
ATOM 593 C CA . ARG A 1 77 ? 3.339 6.375 -24.213 1.00 98.19 77 ARG A CA 1
ATOM 594 C C . ARG A 1 77 ? 4.622 5.596 -23.937 1.00 98.19 77 ARG A C 1
ATOM 596 O O . ARG A 1 77 ? 4.938 5.416 -22.767 1.00 98.19 77 ARG A O 1
ATOM 603 N N . VAL A 1 78 ? 5.358 5.193 -24.975 1.00 98.62 78 VAL A N 1
ATOM 604 C CA . VAL A 1 78 ? 6.660 4.513 -24.833 1.00 98.62 78 VAL A CA 1
ATOM 605 C C . VAL A 1 78 ? 7.602 5.345 -23.963 1.00 98.62 78 VAL A C 1
ATOM 607 O O . VAL A 1 78 ? 8.023 4.873 -22.912 1.00 98.62 78 VAL A O 1
ATOM 610 N N . ASN A 1 79 ? 7.810 6.618 -24.310 1.00 98.56 79 ASN A N 1
ATOM 611 C CA . ASN A 1 79 ? 8.689 7.516 -23.556 1.00 98.56 79 ASN A CA 1
ATOM 612 C C . ASN A 1 79 ? 8.269 7.673 -22.084 1.00 98.56 79 ASN A C 1
ATOM 614 O O . ASN A 1 79 ? 9.112 7.779 -21.196 1.00 98.56 79 ASN A O 1
ATOM 618 N N . GLY A 1 80 ? 6.962 7.714 -21.804 1.00 98.50 80 GLY A N 1
ATOM 619 C CA . GLY A 1 80 ? 6.457 7.765 -20.430 1.00 98.50 80 GLY A CA 1
ATOM 620 C C . GLY A 1 80 ? 6.748 6.479 -19.651 1.00 98.50 80 GLY A C 1
ATOM 621 O O . GLY A 1 80 ? 7.208 6.535 -18.512 1.00 98.50 80 GLY A O 1
ATOM 622 N N . LEU A 1 81 ? 6.523 5.325 -20.280 1.00 98.69 81 LEU A N 1
ATOM 623 C CA . LEU A 1 81 ? 6.757 4.017 -19.673 1.00 98.69 81 LEU A CA 1
ATOM 624 C C . LEU A 1 81 ? 8.248 3.728 -19.458 1.00 98.69 81 LEU A C 1
ATOM 626 O O . LEU A 1 81 ? 8.601 3.156 -18.436 1.00 98.69 81 LEU A O 1
ATOM 630 N N . GLU A 1 82 ? 9.136 4.156 -20.356 1.00 98.56 82 GLU A N 1
ATOM 631 C CA . GLU A 1 82 ? 10.589 4.006 -20.179 1.00 98.56 82 GLU A CA 1
ATOM 632 C C . GLU A 1 82 ? 11.119 4.821 -18.991 1.00 98.56 82 GLU A C 1
ATOM 634 O O . GLU A 1 82 ? 11.990 4.362 -18.243 1.00 98.56 82 GLU A O 1
ATOM 639 N N . ARG A 1 83 ? 10.558 6.015 -18.764 1.00 98.56 83 ARG A N 1
ATOM 640 C CA . ARG A 1 83 ? 10.860 6.820 -17.571 1.00 98.56 83 ARG A CA 1
ATOM 641 C C . ARG A 1 83 ? 10.384 6.112 -16.305 1.00 98.56 83 ARG A C 1
ATOM 643 O O . ARG A 1 83 ? 11.177 5.941 -15.385 1.00 98.56 83 ARG A O 1
ATOM 650 N N . ALA A 1 84 ? 9.149 5.606 -16.304 1.00 98.06 84 ALA A N 1
ATOM 651 C CA . ALA A 1 84 ? 8.615 4.822 -15.191 1.00 98.06 84 ALA A CA 1
ATOM 652 C C . ALA A 1 84 ? 9.443 3.549 -14.923 1.00 98.06 84 ALA A C 1
ATOM 654 O O . ALA A 1 84 ? 9.709 3.215 -13.771 1.00 98.06 84 ALA A O 1
ATOM 655 N N . LEU A 1 85 ? 9.900 2.862 -15.975 1.00 98.44 85 LEU A N 1
ATOM 656 C CA . LEU A 1 85 ? 10.771 1.691 -15.869 1.00 98.44 85 LEU A CA 1
ATOM 657 C C . LEU A 1 85 ? 12.102 2.043 -15.197 1.00 98.44 85 LEU A C 1
ATOM 659 O O . LEU A 1 85 ? 12.576 1.314 -14.329 1.00 98.44 85 LEU A O 1
ATOM 663 N N . THR A 1 86 ? 12.694 3.172 -15.593 1.00 98.25 86 THR A N 1
ATOM 664 C CA . THR A 1 86 ? 13.943 3.677 -15.009 1.00 98.25 86 THR A CA 1
ATOM 665 C C . THR A 1 86 ? 13.768 3.991 -13.526 1.00 98.25 86 THR A C 1
ATOM 667 O O . THR A 1 86 ? 14.606 3.601 -12.718 1.00 98.25 86 THR A O 1
ATOM 670 N N . GLU A 1 87 ? 12.665 4.640 -13.151 1.00 97.00 87 GLU A N 1
ATOM 671 C CA . GLU A 1 87 ? 12.347 4.943 -11.751 1.00 97.00 87 GLU A CA 1
ATOM 672 C C . GLU A 1 87 ? 12.151 3.670 -10.919 1.00 97.00 87 GLU A C 1
ATOM 674 O O . GLU A 1 87 ? 12.704 3.558 -9.825 1.00 97.00 87 GLU A O 1
ATOM 679 N N . VAL A 1 88 ? 11.423 2.678 -11.447 1.00 96.12 88 VAL A N 1
ATOM 680 C CA . VAL A 1 88 ? 11.226 1.387 -10.770 1.00 96.12 88 VAL A CA 1
ATOM 681 C C . VAL A 1 88 ? 12.559 0.681 -10.546 1.00 96.12 88 VAL A C 1
ATOM 683 O O . VAL A 1 88 ? 12.832 0.262 -9.426 1.00 96.12 88 VAL A O 1
ATOM 686 N N . ARG A 1 89 ? 13.419 0.609 -11.565 1.00 95.38 89 ARG A N 1
ATOM 687 C CA . ARG A 1 89 ? 14.746 -0.014 -11.445 1.00 95.38 89 ARG A CA 1
ATOM 688 C C . ARG A 1 89 ? 15.668 0.709 -10.469 1.00 95.38 89 ARG A C 1
ATOM 690 O O . ARG A 1 89 ? 16.502 0.071 -9.837 1.00 95.38 89 ARG A O 1
ATOM 697 N N . ALA A 1 90 ? 15.552 2.031 -10.378 1.00 96.19 90 ALA A N 1
ATOM 698 C CA . ALA A 1 90 ? 16.405 2.832 -9.512 1.00 96.19 90 ALA A CA 1
ATOM 699 C C . ALA A 1 90 ? 15.973 2.774 -8.040 1.00 96.19 90 ALA A C 1
ATOM 701 O O . ALA A 1 90 ? 16.835 2.774 -7.163 1.00 96.19 90 ALA A O 1
ATOM 702 N N . ASP A 1 91 ? 14.664 2.754 -7.766 1.00 93.81 91 ASP A N 1
ATOM 703 C CA . ASP A 1 91 ? 14.158 3.048 -6.421 1.00 93.81 91 ASP A CA 1
ATOM 704 C C . ASP A 1 91 ? 13.232 1.982 -5.814 1.00 93.81 91 ASP A C 1
ATOM 706 O O . ASP A 1 91 ? 13.060 1.957 -4.586 1.00 93.81 91 ASP A O 1
ATOM 710 N N . CYS A 1 92 ? 12.655 1.085 -6.623 1.00 93.94 92 CYS A N 1
ATOM 711 C CA . CYS A 1 92 ? 11.739 0.064 -6.120 1.00 93.94 92 CYS A CA 1
ATOM 712 C C . CYS A 1 92 ? 12.488 -0.959 -5.266 1.00 93.94 92 CYS A C 1
ATOM 714 O O . CYS A 1 92 ? 13.498 -1.532 -5.667 1.00 93.94 92 CYS A O 1
ATOM 716 N N . SER A 1 93 ? 11.956 -1.220 -4.076 1.00 93.75 93 SER A N 1
ATOM 717 C CA . SER A 1 93 ? 12.348 -2.384 -3.291 1.00 93.75 93 SER A CA 1
ATOM 718 C C . SER A 1 93 ? 11.153 -2.891 -2.503 1.00 93.75 93 SER A C 1
ATOM 720 O O . SER A 1 93 ? 10.406 -2.091 -1.934 1.00 93.75 93 SER A O 1
ATOM 722 N N . ASP A 1 94 ? 11.014 -4.209 -2.403 1.00 90.56 94 ASP A N 1
ATOM 723 C CA . ASP A 1 94 ? 9.925 -4.832 -1.646 1.00 90.56 94 ASP A CA 1
ATOM 724 C C . ASP A 1 94 ? 9.900 -4.368 -0.184 1.00 90.56 94 ASP A C 1
ATOM 726 O O . ASP A 1 94 ? 8.835 -4.150 0.379 1.00 90.56 94 ASP A O 1
ATOM 730 N N . LYS A 1 95 ? 11.068 -4.087 0.412 1.00 92.69 95 LYS A N 1
ATOM 731 C CA . LYS A 1 95 ? 11.165 -3.529 1.773 1.00 92.69 95 LYS A CA 1
ATOM 732 C C . LYS A 1 95 ? 10.493 -2.163 1.910 1.00 92.69 95 LYS A C 1
ATOM 734 O O . LYS A 1 95 ? 9.900 -1.878 2.946 1.00 92.69 95 LYS A O 1
ATOM 739 N N . LYS A 1 96 ? 10.610 -1.297 0.896 1.00 92.56 96 LYS A N 1
ATOM 740 C CA . LYS A 1 96 ? 9.930 0.007 0.894 1.00 92.56 96 LYS A CA 1
ATOM 741 C C . LYS A 1 96 ? 8.423 -0.163 0.729 1.00 92.56 96 LYS A C 1
ATOM 743 O O . LYS A 1 96 ? 7.677 0.550 1.393 1.00 92.56 96 LYS A O 1
ATOM 748 N N . LEU A 1 97 ? 7.991 -1.101 -0.118 1.00 93.69 97 LEU A N 1
ATOM 749 C CA . LEU A 1 97 ? 6.572 -1.424 -0.296 1.00 93.69 97 LEU A CA 1
ATOM 750 C C . LEU A 1 97 ? 5.968 -1.946 1.016 1.00 93.69 97 LEU A C 1
ATOM 752 O O . LEU A 1 97 ? 4.989 -1.390 1.508 1.00 93.69 97 LEU A O 1
ATOM 756 N N . GLU A 1 98 ? 6.633 -2.907 1.659 1.00 94.44 98 GLU A N 1
ATOM 757 C CA . GLU A 1 98 ? 6.236 -3.449 2.961 1.00 94.44 98 GLU A CA 1
ATOM 758 C C . GLU A 1 98 ? 6.173 -2.360 4.040 1.00 94.44 98 GLU A C 1
ATOM 760 O O . GLU A 1 98 ? 5.184 -2.256 4.768 1.00 94.44 98 GLU A O 1
ATOM 765 N N . ALA A 1 99 ? 7.190 -1.496 4.119 1.00 96.44 99 ALA A N 1
ATOM 766 C CA . ALA A 1 99 ? 7.209 -0.393 5.075 1.00 96.44 99 ALA A CA 1
ATOM 767 C C . ALA A 1 99 ? 6.041 0.585 4.859 1.00 96.44 99 ALA A C 1
ATOM 769 O O . ALA A 1 99 ? 5.351 0.934 5.819 1.00 96.44 99 ALA A O 1
ATOM 770 N N . ALA A 1 100 ? 5.777 0.983 3.610 1.00 95.62 100 ALA A N 1
ATOM 771 C CA . ALA A 1 100 ? 4.665 1.869 3.271 1.00 95.62 100 ALA A CA 1
ATOM 772 C C . ALA A 1 100 ? 3.303 1.227 3.587 1.00 95.62 100 ALA A C 1
ATOM 774 O O . ALA A 1 100 ? 2.384 1.885 4.082 1.00 95.62 100 ALA A O 1
ATOM 775 N N . HIS A 1 101 ? 3.164 -0.076 3.351 1.00 97.06 101 HIS A N 1
ATOM 776 C CA . HIS A 1 101 ? 1.955 -0.815 3.689 1.00 97.06 101 HIS A CA 1
ATOM 777 C C . HIS A 1 101 ? 1.732 -0.905 5.207 1.00 97.06 101 HIS A C 1
ATOM 779 O O . HIS A 1 101 ? 0.624 -0.663 5.695 1.00 97.06 101 HIS A O 1
ATOM 785 N N . LEU A 1 102 ? 2.786 -1.172 5.983 1.00 98.00 102 LEU A N 1
ATOM 786 C CA . LEU A 1 102 ? 2.722 -1.159 7.446 1.00 98.00 102 LEU A CA 1
ATOM 787 C C . LEU A 1 102 ? 2.367 0.229 7.992 1.00 98.00 102 LEU A C 1
ATOM 789 O O . LEU A 1 102 ? 1.577 0.333 8.934 1.00 98.00 102 LEU A O 1
ATOM 793 N N . GLU A 1 103 ? 2.894 1.295 7.389 1.00 98.31 103 GLU A N 1
ATOM 794 C CA . GLU A 1 103 ? 2.522 2.671 7.724 1.00 98.31 103 GLU A CA 1
ATOM 795 C C . GLU A 1 103 ? 1.023 2.915 7.4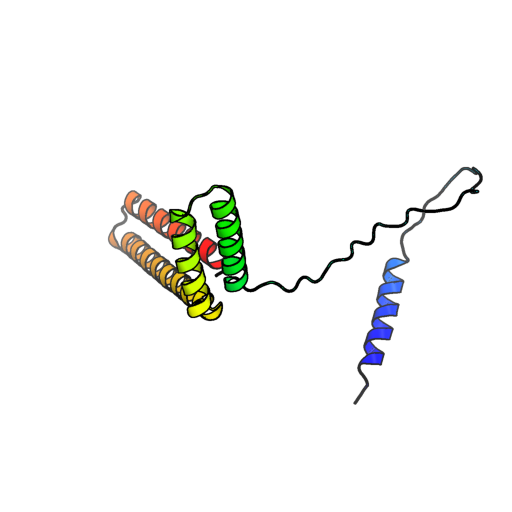89 1.00 98.31 103 GLU A C 1
ATOM 797 O O . GLU A 1 103 ? 0.328 3.371 8.401 1.00 98.31 103 GLU A O 1
ATOM 802 N N . ARG A 1 104 ? 0.490 2.510 6.325 1.00 98.12 104 ARG A N 1
ATOM 803 C CA . ARG A 1 104 ? -0.952 2.579 6.012 1.00 98.12 104 ARG A CA 1
ATOM 804 C C . ARG A 1 104 ? -1.797 1.816 7.038 1.00 98.12 104 ARG A C 1
ATOM 806 O O . ARG A 1 104 ? -2.807 2.340 7.512 1.00 98.12 104 ARG A O 1
ATOM 813 N N . ILE A 1 105 ? -1.390 0.600 7.415 1.00 98.62 105 ILE A N 1
ATOM 814 C CA . ILE A 1 105 ? -2.074 -0.195 8.449 1.00 98.62 105 ILE A CA 1
ATOM 815 C C . ILE A 1 105 ? -2.075 0.547 9.787 1.00 98.62 105 ILE A C 1
ATOM 817 O O . ILE A 1 105 ? -3.108 0.613 10.456 1.00 98.62 105 ILE A O 1
ATOM 821 N N . ASN A 1 106 ? -0.933 1.092 10.200 1.00 98.62 106 ASN A N 1
ATOM 822 C CA . ASN A 1 106 ? -0.810 1.778 11.482 1.00 98.62 106 ASN A CA 1
ATOM 823 C C . ASN A 1 106 ? -1.641 3.062 11.519 1.00 98.62 106 ASN A C 1
ATOM 825 O O . ASN A 1 106 ? -2.364 3.277 12.492 1.00 98.62 106 ASN A O 1
ATOM 829 N N . ALA A 1 107 ? -1.628 3.858 10.449 1.00 98.62 107 ALA A N 1
ATOM 830 C CA . ALA A 1 107 ? -2.491 5.028 10.316 1.00 98.62 107 ALA A CA 1
ATOM 831 C C . ALA A 1 107 ? -3.979 4.646 10.423 1.00 98.62 107 ALA A C 1
ATOM 833 O O . ALA A 1 107 ? -4.743 5.273 11.159 1.00 98.62 107 ALA A O 1
ATOM 834 N N . GLN A 1 108 ? -4.391 3.556 9.768 1.00 98.62 108 GLN A N 1
ATOM 835 C CA . GLN A 1 108 ? -5.773 3.089 9.842 1.00 98.62 108 GLN A CA 1
ATOM 836 C C . GLN A 1 108 ? -6.147 2.560 11.238 1.00 98.62 108 GLN A C 1
ATOM 838 O O . GLN A 1 108 ? -7.274 2.768 11.688 1.00 98.62 108 GLN A O 1
ATOM 843 N N . LYS A 1 109 ? -5.218 1.923 11.966 1.00 98.81 109 LYS A N 1
ATOM 844 C CA . LYS A 1 109 ? -5.429 1.546 13.376 1.00 98.81 109 LYS A CA 1
ATOM 845 C C . LYS A 1 109 ? -5.665 2.769 14.263 1.00 98.81 109 LYS A C 1
ATOM 847 O O . LYS A 1 109 ? -6.568 2.725 15.095 1.00 98.81 109 LYS A O 1
ATOM 852 N N . GLN A 1 110 ? -4.912 3.854 14.062 1.00 98.75 110 GLN A N 1
ATOM 853 C CA . GLN A 1 110 ? -5.136 5.107 14.794 1.00 98.75 110 GLN A CA 1
ATOM 854 C C . GLN A 1 110 ? -6.524 5.681 14.495 1.00 98.75 110 GLN A C 1
ATOM 856 O O . GLN A 1 110 ? -7.280 5.968 15.418 1.00 98.75 110 GLN A O 1
ATOM 861 N N . LYS A 1 111 ? -6.930 5.711 13.219 1.00 98.62 111 LYS A N 1
ATOM 862 C CA . LYS A 1 111 ? -8.284 6.127 12.818 1.00 98.62 111 LYS A CA 1
ATOM 863 C C . LYS A 1 111 ? -9.373 5.282 13.489 1.00 98.62 111 LYS A C 1
ATOM 865 O O . LYS A 1 111 ? -10.392 5.823 13.906 1.00 98.62 111 LYS A O 1
ATOM 870 N N . VAL A 1 112 ? -9.186 3.965 13.619 1.00 98.81 112 VAL A N 1
ATOM 871 C CA . VAL A 1 112 ? -10.123 3.110 14.371 1.00 98.81 112 VAL A CA 1
ATOM 872 C C . VAL A 1 112 ? -10.180 3.537 15.839 1.00 98.81 112 VAL A C 1
ATOM 874 O O . VAL A 1 112 ? -11.276 3.774 16.340 1.00 98.81 112 VAL A O 1
ATOM 877 N N . ALA A 1 113 ? -9.034 3.705 16.503 1.00 98.75 113 ALA A N 1
ATOM 878 C CA . ALA A 1 113 ? -8.976 4.112 17.909 1.00 98.75 113 ALA A CA 1
ATOM 879 C C . ALA A 1 113 ? -9.654 5.474 18.163 1.00 98.75 113 ALA A C 1
ATOM 881 O O . ALA A 1 113 ? -10.438 5.609 19.105 1.00 98.75 113 ALA A O 1
ATOM 882 N N . GLU A 1 114 ? -9.432 6.458 17.287 1.00 98.69 114 GLU A N 1
ATOM 883 C CA . GLU A 1 114 ? -10.094 7.768 17.337 1.00 98.69 114 GLU A CA 1
ATOM 884 C C . GLU A 1 114 ? -11.619 7.650 17.197 1.00 98.69 114 GLU A C 1
ATOM 886 O O . GLU A 1 114 ? -12.376 8.289 17.929 1.00 98.69 114 GLU A O 1
ATOM 891 N N . ARG A 1 115 ? -12.105 6.807 16.276 1.00 98.56 115 ARG A N 1
ATOM 892 C CA . ARG A 1 115 ? -13.550 6.595 16.079 1.00 98.56 115 ARG A CA 1
ATOM 893 C C . ARG A 1 115 ? -14.187 5.856 17.250 1.00 98.56 115 ARG A C 1
ATOM 895 O O . ARG A 1 115 ? -15.323 6.167 17.603 1.00 98.56 115 ARG A O 1
ATOM 902 N N . GLU A 1 116 ? -13.471 4.918 17.865 1.00 98.56 116 GLU A N 1
ATOM 903 C CA . GLU A 1 116 ? -13.913 4.265 19.099 1.00 98.56 116 GLU A CA 1
ATOM 904 C C . GLU A 1 116 ? -14.024 5.264 20.248 1.00 98.56 116 GLU A C 1
ATOM 906 O O . GLU A 1 116 ? -15.011 5.229 20.979 1.00 98.56 116 GLU A O 1
ATOM 911 N N . HIS A 1 117 ? -13.051 6.169 20.385 1.00 98.25 117 HIS A N 1
ATOM 912 C CA . HIS A 1 117 ? -13.087 7.239 21.380 1.00 98.25 117 HIS A CA 1
ATOM 913 C C . HIS A 1 117 ? -14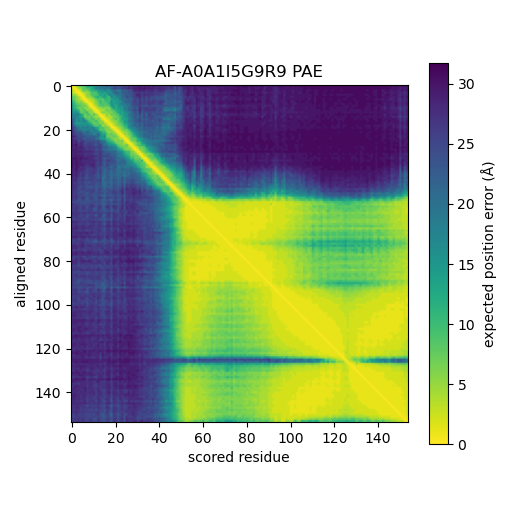.296 8.151 21.189 1.00 98.25 117 HIS A C 1
ATOM 915 O O . HIS A 1 117 ? -15.121 8.269 22.089 1.00 98.25 117 HIS A O 1
ATOM 921 N N . ALA A 1 118 ? -14.466 8.690 19.983 1.00 95.88 118 ALA A N 1
ATOM 922 C CA . ALA A 1 118 ? -15.563 9.599 19.673 1.00 95.88 118 ALA A CA 1
ATOM 923 C C . ALA A 1 118 ? -16.948 8.953 19.860 1.00 95.88 118 ALA A C 1
ATOM 925 O O . ALA A 1 118 ? -17.929 9.636 20.148 1.00 95.88 118 ALA A O 1
ATOM 926 N N . LEU A 1 119 ? -17.057 7.636 19.656 1.00 97.50 119 LEU A N 1
ATOM 927 C CA . LEU A 1 119 ? -18.281 6.891 19.934 1.00 97.50 119 LEU A CA 1
ATOM 928 C C . LEU A 1 119 ? -18.526 6.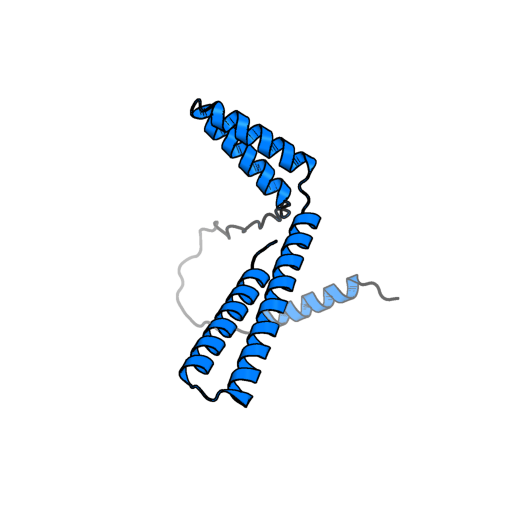716 21.440 1.00 97.50 119 LEU A C 1
ATOM 930 O O . LEU A 1 119 ? -19.682 6.762 21.853 1.00 97.50 119 LEU A O 1
ATOM 934 N N . ARG A 1 120 ? -17.478 6.489 22.245 1.00 97.00 120 ARG A N 1
ATOM 935 C CA . ARG A 1 120 ? -17.600 6.411 23.710 1.00 97.00 120 ARG A CA 1
ATOM 936 C C . ARG A 1 120 ? -18.064 7.743 24.290 1.00 97.00 120 ARG A C 1
ATOM 938 O O . ARG A 1 120 ? -19.075 7.750 24.979 1.00 97.00 120 ARG A O 1
ATOM 945 N N . GLU A 1 121 ? -17.420 8.845 23.912 1.00 95.44 121 GLU A N 1
ATOM 946 C CA . GLU A 1 121 ? -17.801 10.193 24.360 1.00 95.44 121 GLU A CA 1
ATOM 947 C C . GLU A 1 121 ? -19.265 10.512 24.025 1.00 95.44 121 GLU A C 1
ATOM 949 O O . GLU A 1 121 ? -20.030 10.910 24.894 1.00 95.44 121 GLU A O 1
ATOM 954 N N . GLU A 1 122 ? -19.721 10.241 22.795 1.00 95.88 122 GLU A N 1
ATOM 955 C CA . GLU A 1 122 ? -21.123 10.491 22.419 1.00 95.88 122 GLU A CA 1
ATOM 956 C C . GLU A 1 122 ? -22.120 9.644 23.232 1.00 95.88 122 GLU A C 1
ATOM 958 O O . GLU A 1 122 ? -23.236 10.085 23.516 1.00 95.88 122 GLU A O 1
ATOM 963 N N . ARG A 1 123 ? -21.735 8.419 23.614 1.00 94.62 123 ARG A N 1
ATOM 964 C CA . ARG A 1 123 ? -22.570 7.551 24.457 1.00 94.62 123 ARG A CA 1
ATOM 965 C C . ARG A 1 123 ? -22.646 8.047 25.899 1.00 94.62 123 ARG A C 1
ATOM 967 O O . ARG A 1 123 ? -23.681 7.823 26.523 1.00 94.62 123 ARG A O 1
ATOM 974 N N . GLU A 1 124 ? -21.587 8.679 26.394 1.00 94.69 124 GLU A N 1
ATOM 975 C CA . GLU A 1 124 ? -21.486 9.213 27.755 1.00 94.69 124 GLU A CA 1
ATOM 976 C C . GLU A 1 124 ? -22.138 10.599 27.888 1.00 94.69 124 GLU A C 1
ATOM 978 O O . GLU A 1 124 ? -22.861 10.833 28.852 1.00 94.69 124 GLU A O 1
ATOM 983 N N . GLU A 1 125 ? -21.940 11.492 26.915 1.00 89.56 125 GLU A N 1
ATOM 984 C CA . GLU A 1 125 ? -22.351 12.902 27.005 1.00 89.56 125 GLU A CA 1
ATOM 985 C C . GLU A 1 125 ? -23.643 13.229 26.241 1.00 89.56 125 GLU A C 1
ATOM 987 O O . GLU A 1 125 ? -24.408 14.104 26.648 1.00 89.56 125 GLU A O 1
ATOM 992 N N . GLY A 1 126 ? -23.867 12.581 25.092 1.00 73.06 126 GLY A N 1
ATOM 993 C CA . GLY A 1 126 ? -24.771 13.097 24.060 1.00 73.06 126 GLY A CA 1
ATOM 994 C C . GLY A 1 126 ? -26.127 12.406 23.953 1.00 73.06 126 GLY A C 1
ATOM 995 O O . GLY A 1 126 ? -27.089 13.059 23.560 1.00 73.06 126 GLY A O 1
ATOM 996 N N . HIS A 1 127 ? -26.217 11.105 24.262 1.00 81.44 127 HIS A N 1
ATOM 997 C CA . HIS A 1 127 ? -27.401 10.217 24.163 1.00 81.44 127 HIS A CA 1
ATOM 998 C C . HIS A 1 127 ? -28.293 10.345 22.898 1.00 81.44 127 HIS A C 1
ATOM 1000 O O . HIS A 1 127 ? -29.345 9.704 22.805 1.00 81.44 127 HIS A O 1
ATOM 1006 N N . ASP A 1 128 ? -27.873 11.113 21.895 1.00 94.31 128 ASP A N 1
ATOM 1007 C CA . ASP A 1 128 ? -28.539 11.282 20.616 1.00 94.31 128 ASP A CA 1
ATOM 1008 C C . ASP A 1 128 ? -28.347 9.995 19.813 1.00 94.31 128 ASP A C 1
ATOM 1010 O O . ASP A 1 128 ? -27.262 9.679 19.311 1.00 94.31 128 ASP A O 1
ATOM 1014 N N . LYS A 1 129 ? -29.427 9.218 19.727 1.00 93.94 129 LYS A N 1
ATOM 1015 C CA . LYS A 1 129 ? -29.424 7.900 19.090 1.00 93.94 129 LYS A CA 1
ATOM 1016 C C . LYS A 1 129 ? -28.972 7.969 17.632 1.00 93.94 129 LYS A C 1
ATOM 1018 O O . LYS A 1 129 ? -28.270 7.060 17.189 1.00 93.94 129 LYS A O 1
ATOM 1023 N N . ASP A 1 130 ? -29.298 9.044 16.917 1.00 95.06 130 ASP A N 1
ATOM 1024 C CA . ASP A 1 130 ? -28.932 9.200 15.510 1.00 95.06 130 ASP A CA 1
ATOM 1025 C C . ASP A 1 130 ? -27.439 9.508 15.363 1.00 95.06 130 ASP A C 1
ATOM 1027 O O . ASP A 1 130 ? -26.767 8.965 14.477 1.00 95.06 130 ASP A O 1
ATOM 1031 N N . LYS A 1 131 ? -26.874 10.332 16.254 1.00 94.88 131 LYS A N 1
ATOM 1032 C CA . LYS A 1 131 ? -25.421 10.576 16.285 1.00 94.88 131 LYS A CA 1
ATOM 1033 C C . LYS A 1 131 ? -24.643 9.327 16.676 1.00 94.88 131 LYS A C 1
ATOM 1035 O O . LYS A 1 131 ? -23.647 9.013 16.020 1.00 94.88 131 LYS A O 1
ATOM 1040 N N . ILE A 1 132 ? -25.105 8.589 17.686 1.00 96.31 132 ILE A N 1
ATOM 1041 C CA . ILE A 1 132 ? -24.489 7.323 18.108 1.00 96.31 132 IL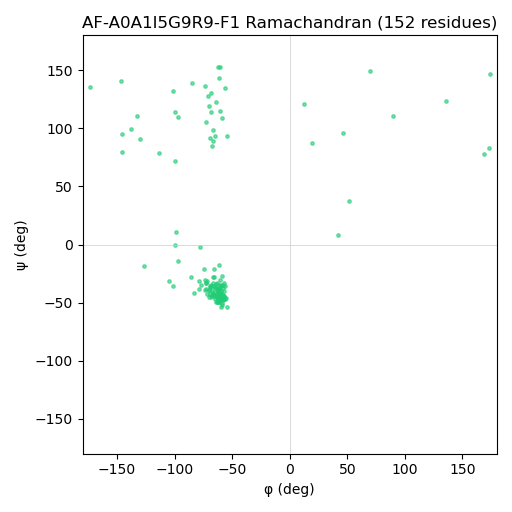E A CA 1
ATOM 1042 C C . ILE A 1 132 ? -24.493 6.322 16.947 1.00 96.31 132 ILE A C 1
ATOM 1044 O O . ILE A 1 132 ? -23.453 5.724 16.661 1.00 96.31 132 ILE A O 1
ATOM 1048 N N . ALA A 1 133 ? -25.618 6.180 16.238 1.00 96.75 133 ALA A N 1
ATOM 1049 C CA . ALA A 1 133 ? -25.723 5.300 15.077 1.00 96.75 133 ALA A CA 1
ATOM 1050 C C . ALA A 1 133 ? -24.732 5.693 13.966 1.00 96.75 133 ALA A C 1
ATOM 1052 O O . ALA A 1 133 ? -23.965 4.850 13.499 1.00 96.75 133 ALA A O 1
ATOM 1053 N N . LYS A 1 134 ? -24.655 6.984 13.610 1.00 97.38 134 LYS A N 1
ATOM 1054 C CA . LYS A 1 134 ? -23.703 7.489 12.599 1.00 97.38 134 LYS A CA 1
ATOM 1055 C C . LYS A 1 134 ? -22.240 7.277 12.995 1.00 97.38 134 LYS A C 1
ATOM 1057 O O . LYS A 1 134 ? -21.399 6.994 12.142 1.00 97.38 134 LYS A O 1
ATOM 1062 N N . ARG A 1 135 ? -21.897 7.438 14.277 1.00 97.62 135 ARG A N 1
ATOM 1063 C CA . ARG A 1 135 ? -20.529 7.197 14.775 1.00 97.62 135 ARG A CA 1
ATOM 1064 C C . ARG A 1 135 ? -20.180 5.711 14.770 1.00 97.62 135 ARG A C 1
ATOM 1066 O O . ARG A 1 135 ? -19.064 5.366 14.389 1.00 97.62 135 ARG A O 1
ATOM 1073 N N . GLN A 1 136 ? -21.128 4.850 15.133 1.00 98.06 136 GLN A N 1
ATOM 1074 C CA . GLN A 1 136 ? -20.968 3.399 15.062 1.00 98.06 136 GLN A CA 1
ATOM 1075 C C . GLN A 1 136 ? -20.727 2.937 13.619 1.00 98.06 136 GLN A C 1
ATOM 1077 O O . GLN A 1 136 ? -19.756 2.231 13.367 1.00 98.06 136 GLN A O 1
ATOM 1082 N N . GLU A 1 137 ? -21.527 3.407 12.660 1.00 98.50 137 GLU A N 1
ATOM 1083 C CA . GLU A 1 137 ? -21.347 3.084 11.239 1.00 98.50 137 GLU A CA 1
ATOM 1084 C C . GLU A 1 137 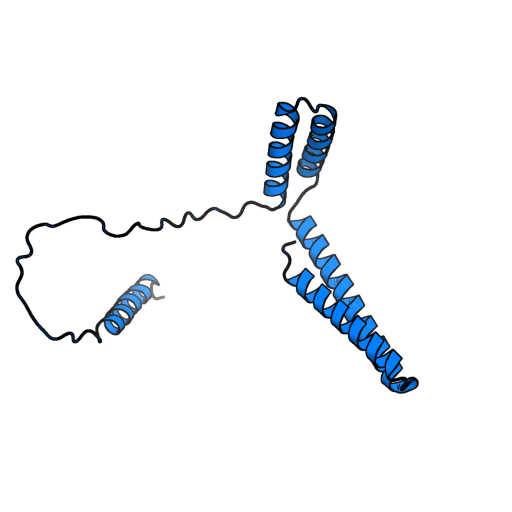? -19.947 3.473 10.737 1.00 98.50 137 GLU A C 1
ATOM 1086 O O . GLU A 1 137 ? -19.247 2.669 10.120 1.00 98.50 137 GLU A O 1
ATOM 1091 N N . LYS A 1 138 ? -19.507 4.689 11.077 1.00 98.25 138 LYS A N 1
ATOM 1092 C CA . LYS A 1 138 ? -18.173 5.221 10.764 1.00 98.25 138 LYS A CA 1
ATOM 1093 C C . LYS A 1 138 ? -17.029 4.416 11.380 1.00 98.25 138 LYS A C 1
ATOM 1095 O O . LYS A 1 138 ? -15.946 4.346 10.797 1.00 98.25 138 LYS A O 1
ATOM 1100 N N . LEU A 1 139 ? -17.230 3.876 12.577 1.00 98.75 139 LEU A N 1
ATOM 1101 C CA . LEU A 1 139 ? -16.272 2.989 13.228 1.00 98.75 139 LEU A CA 1
ATOM 1102 C C . LEU A 1 139 ? -16.214 1.639 12.505 1.00 98.75 139 LEU A C 1
ATOM 1104 O O . LEU A 1 139 ? -15.129 1.134 12.217 1.00 98.75 139 LEU A O 1
ATOM 1108 N N . ASP A 1 140 ? -17.370 1.073 12.167 1.00 98.75 140 ASP A N 1
ATOM 1109 C CA . ASP A 1 140 ? -17.443 -0.209 11.472 1.00 98.75 140 ASP A CA 1
ATOM 1110 C C . ASP A 1 140 ? -16.865 -0.119 10.056 1.00 98.75 140 ASP A C 1
ATOM 1112 O O . ASP A 1 140 ? -16.189 -1.043 9.608 1.00 98.75 140 ASP A O 1
ATOM 1116 N N . GLU A 1 141 ? -17.052 1.006 9.367 1.00 98.69 141 GLU A N 1
ATOM 1117 C CA . GLU A 1 141 ? -16.368 1.308 8.109 1.00 98.69 141 GLU A CA 1
ATOM 1118 C C . GLU A 1 141 ? -14.846 1.319 8.277 1.00 98.69 141 GLU A C 1
ATOM 1120 O O . GLU A 1 141 ? -14.156 0.578 7.576 1.00 98.69 141 GLU A O 1
ATOM 1125 N N . ALA A 1 142 ? -14.321 2.066 9.253 1.00 98.69 142 ALA A N 1
ATOM 1126 C CA . ALA A 1 142 ? -12.882 2.130 9.502 1.00 98.69 142 ALA A CA 1
ATOM 1127 C C . ALA A 1 142 ? -12.285 0.752 9.847 1.00 98.69 142 ALA A C 1
ATOM 1129 O O . ALA A 1 142 ? -11.184 0.420 9.401 1.00 98.69 142 ALA A O 1
ATOM 1130 N N . ARG A 1 143 ? -13.024 -0.084 10.590 1.00 98.75 143 ARG A N 1
ATOM 1131 C CA . ARG A 1 143 ? -12.642 -1.472 10.898 1.00 98.75 143 ARG A CA 1
ATOM 1132 C C . ARG A 1 143 ? -12.659 -2.368 9.659 1.00 98.75 143 ARG A C 1
ATOM 1134 O O . ARG A 1 143 ? -11.760 -3.193 9.495 1.00 98.75 143 ARG A O 1
ATOM 1141 N N . ARG A 1 144 ? -13.648 -2.211 8.769 1.00 98.81 144 ARG A N 1
ATOM 1142 C CA . ARG A 1 144 ? -13.687 -2.928 7.482 1.00 98.81 144 ARG A CA 1
ATOM 1143 C C . ARG A 1 144 ? -12.515 -2.529 6.591 1.00 98.81 144 ARG A C 1
ATOM 1145 O O . ARG A 1 144 ? -11.890 -3.410 6.014 1.00 98.81 144 ARG A O 1
ATOM 1152 N N . GLU A 1 145 ? -12.213 -1.238 6.495 1.00 98.44 145 GLU A N 1
ATOM 1153 C CA . GLU A 1 145 ? -11.039 -0.724 5.779 1.00 98.44 145 GLU A CA 1
ATOM 1154 C C . GLU A 1 145 ? -9.746 -1.311 6.351 1.00 98.44 145 GLU A C 1
ATOM 1156 O O . GLU A 1 145 ? -8.950 -1.853 5.593 1.00 98.44 145 GLU A O 1
ATOM 1161 N N . LEU A 1 146 ? -9.569 -1.301 7.678 1.00 98.62 146 LEU A N 1
ATOM 1162 C CA . LEU A 1 146 ? -8.396 -1.897 8.323 1.00 98.62 146 LEU A CA 1
ATOM 1163 C C . LEU A 1 146 ? -8.247 -3.379 7.967 1.00 98.62 146 LEU A C 1
ATOM 1165 O O . LEU A 1 146 ? -7.166 -3.810 7.581 1.00 98.62 146 LEU A O 1
ATOM 1169 N N . LYS A 1 147 ? -9.338 -4.148 8.049 1.00 98.56 147 LYS A N 1
ATOM 1170 C CA . LYS A 1 147 ? -9.326 -5.573 7.705 1.00 98.56 147 LYS A CA 1
ATOM 1171 C C . LYS A 1 147 ? -8.981 -5.809 6.233 1.00 98.56 147 LYS A C 1
ATOM 1173 O O . LYS A 1 147 ? -8.287 -6.773 5.931 1.00 98.56 147 LYS A O 1
ATOM 1178 N N . LYS A 1 148 ? -9.466 -4.951 5.327 1.00 98.19 148 LYS A N 1
ATOM 1179 C CA . LYS A 1 148 ? -9.111 -5.007 3.902 1.00 98.19 148 LYS A CA 1
ATOM 1180 C C . LYS A 1 148 ? -7.626 -4.724 3.700 1.00 98.19 148 LYS A C 1
ATOM 1182 O O . LYS A 1 148 ? -6.973 -5.533 3.061 1.00 98.19 148 LYS A O 1
ATOM 1187 N N . LEU A 1 149 ? -7.102 -3.648 4.295 1.00 97.88 149 LEU A N 1
ATOM 1188 C CA . LEU A 1 149 ? -5.679 -3.302 4.217 1.00 97.88 149 LEU A CA 1
ATOM 1189 C C . LEU A 1 149 ? -4.799 -4.443 4.742 1.00 97.88 149 LEU A C 1
ATOM 1191 O O . LEU A 1 149 ? -3.850 -4.817 4.084 1.00 97.88 149 LEU A O 1
ATOM 1195 N N . GLN A 1 150 ? -5.145 -5.051 5.879 1.00 97.38 150 GLN A N 1
ATOM 1196 C CA . GLN A 1 150 ? -4.388 -6.175 6.453 1.00 97.38 150 GLN A CA 1
ATOM 1197 C C . GLN A 1 150 ? -4.403 -7.457 5.607 1.00 97.38 150 GLN A C 1
ATOM 1199 O O . GLN A 1 150 ? -3.577 -8.337 5.834 1.00 97.38 150 GLN A O 1
ATOM 1204 N N . ALA A 1 151 ? -5.378 -7.604 4.710 1.00 97.06 151 ALA A N 1
ATOM 1205 C CA . ALA A 1 151 ? -5.492 -8.749 3.811 1.00 97.06 151 ALA A CA 1
ATOM 1206 C C . ALA A 1 151 ? -4.911 -8.466 2.416 1.00 97.06 151 ALA A C 1
ATOM 1208 O O . ALA A 1 151 ? -4.741 -9.398 1.632 1.00 97.06 151 ALA A O 1
ATOM 1209 N N . GLU A 1 152 ? -4.658 -7.196 2.094 1.00 93.00 152 GLU A N 1
ATOM 1210 C CA . GLU A 1 152 ? -4.019 -6.766 0.854 1.00 93.00 152 GLU A CA 1
ATOM 1211 C C . GLU A 1 152 ? -2.517 -7.112 0.930 1.00 93.00 152 GLU A C 1
ATOM 1213 O O . GLU A 1 152 ? -1.903 -6.907 1.978 1.00 93.00 152 GLU A O 1
ATOM 1218 N N . PRO A 1 153 ? -1.905 -7.648 -0.139 1.00 86.94 153 PRO A N 1
ATOM 1219 C CA . PRO A 1 153 ? -0.447 -7.692 -0.239 1.00 86.94 153 PRO A CA 1
ATOM 1220 C C . PRO A 1 153 ? 0.123 -6.260 -0.249 1.00 86.94 153 PRO A C 1
ATOM 1222 O O . PRO A 1 153 ? -0.574 -5.318 -0.627 1.00 86.94 153 PRO A O 1
ATOM 1225 N N . TYR A 1 154 ? 1.361 -6.082 0.211 1.00 84.81 154 TYR A N 1
ATOM 1226 C CA . TYR A 1 154 ? 1.987 -4.759 0.321 1.00 84.81 154 TYR A CA 1
ATOM 1227 C C . TYR A 1 154 ? 2.463 -4.175 -1.005 1.00 84.81 154 TYR A C 1
ATOM 1229 O O . TYR A 1 154 ? 2.785 -4.965 -1.908 1.00 84.81 154 TYR A O 1
#

Solvent-accessible surface area (backbone atoms only — not comparable to full-atom values): 9361 Å² total; per-residue (Å²): 139,82,69,75,71,66,61,57,57,58,52,55,55,57,58,59,57,70,75,69,80,83,85,89,81,82,86,84,84,93,78,85,92,82,77,87,79,85,83,80,72,87,75,82,76,77,76,83,70,77,84,74,51,68,50,55,52,52,48,54,50,40,52,51,48,34,58,52,26,57,78,67,72,34,62,74,56,28,58,52,39,54,51,52,44,51,50,45,74,73,67,58,44,60,69,59,39,43,49,54,40,52,48,54,50,52,54,36,52,50,53,30,52,53,34,52,48,58,40,51,51,38,65,75,78,58,71,45,64,67,60,48,49,55,36,49,53,54,28,52,49,38,49,51,50,40,54,49,55,75,69,48,83,93

Radius of gyration: 30.59 Å; Cα contacts (8 Å, |Δi|>4): 62; chains: 1; bounding box: 52×76×60 Å

Nearest PDB structures (foldseek):
  7exe-assembly1_A  TM=5.496E-01  e=3.394E-01  Mus musculus
  3rdh-assembly1_D  TM=5.413E-01  e=5.489E-01  Homo sapiens
  8dp5-assembly1_C  TM=5.272E-01  e=1.720E+00  Homo sapiens
  6zc9-assembly1_C  TM=5.396E-01  e=2.187E+00  Homo sapiens